Protein AF-A0AAD9QT04-F1 (afdb_monomer)

Sequence (96 aa):
MEPVYPGQRYEILKIWVPTHGTINVYRSPQGDYHVDNGFLLEEPKKQHGIEKIRILASHGSVIVITRDQRLPVIQNKYTSEPTMAIDASAVHVDNW

Mean predicted aligned error: 5.71 Å

Structure (mmCIF, N/CA/C/O backbone):
data_AF-A0AAD9QT04-F1
#
_entry.id   AF-A0AAD9QT04-F1
#
loop_
_atom_site.group_PDB
_atom_site.id
_atom_site.type_symbol
_atom_site.label_atom_id
_atom_site.label_a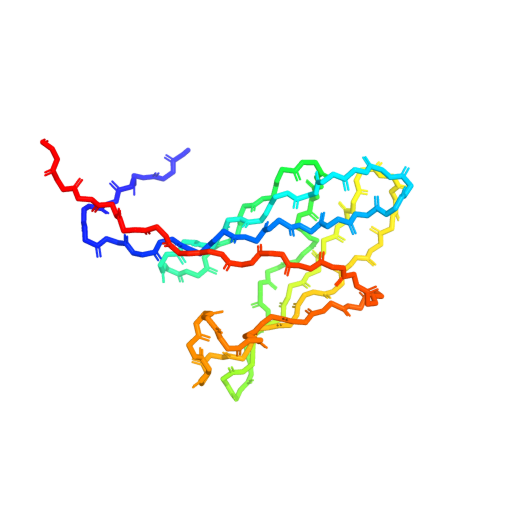lt_id
_atom_site.label_comp_id
_atom_site.label_asym_id
_atom_site.label_entity_id
_atom_site.label_seq_id
_atom_site.pdbx_PDB_ins_code
_atom_site.Cartn_x
_atom_site.Cartn_y
_atom_site.Cartn_z
_atom_site.occupancy
_atom_site.B_iso_or_equiv
_atom_site.auth_seq_id
_atom_site.auth_comp_id
_atom_site.auth_asym_id
_atom_site.auth_atom_id
_atom_site.pdbx_PDB_model_num
ATOM 1 N N . MET A 1 1 ? 8.299 16.432 9.829 1.00 43.81 1 MET A N 1
ATOM 2 C CA . MET A 1 1 ? 7.714 15.284 10.551 1.00 43.81 1 MET A CA 1
ATOM 3 C C . MET A 1 1 ? 6.552 15.823 11.352 1.00 43.81 1 MET A C 1
ATOM 5 O O . MET A 1 1 ? 6.776 16.709 12.167 1.00 43.81 1 MET A O 1
ATOM 9 N N . GLU A 1 2 ? 5.333 15.387 11.047 1.00 48.25 2 GLU A N 1
ATOM 10 C CA . GLU A 1 2 ? 4.162 15.748 11.851 1.00 48.25 2 GLU A CA 1
ATOM 11 C C . GLU A 1 2 ? 4.180 14.998 13.194 1.00 48.25 2 GLU A C 1
ATOM 13 O O . GLU A 1 2 ? 4.739 13.898 13.265 1.00 48.25 2 GLU A O 1
ATOM 18 N N . PRO A 1 3 ? 3.630 15.585 14.271 1.00 52.59 3 PRO A N 1
ATOM 19 C CA . PRO A 1 3 ? 3.605 14.953 15.584 1.00 52.59 3 PRO A CA 1
ATOM 20 C C . PRO A 1 3 ? 2.740 13.684 15.576 1.00 52.59 3 PRO A C 1
ATOM 22 O O . PRO A 1 3 ? 1.581 13.698 15.167 1.00 52.59 3 PRO A O 1
ATOM 25 N N . VAL A 1 4 ? 3.305 12.582 16.071 1.00 56.69 4 VAL A N 1
ATOM 26 C CA . VAL A 1 4 ? 2.576 11.337 16.339 1.00 56.69 4 VAL A CA 1
ATOM 27 C C . VAL A 1 4 ? 1.756 11.543 17.610 1.00 56.69 4 VAL A C 1
ATOM 29 O O . VAL A 1 4 ? 2.335 11.815 18.662 1.00 56.69 4 VAL A O 1
ATOM 32 N N . TYR A 1 5 ? 0.426 11.426 17.534 1.00 55.78 5 TYR A N 1
ATOM 33 C CA . TYR A 1 5 ? -0.416 11.565 18.724 1.00 55.78 5 TYR A CA 1
ATOM 34 C C . TYR A 1 5 ? -0.734 10.201 19.355 1.00 55.78 5 TYR A C 1
ATOM 36 O O . TYR A 1 5 ? -0.932 9.223 18.635 1.00 55.78 5 TYR A O 1
ATOM 44 N N . PRO A 1 6 ? -0.848 10.124 20.685 1.00 57.41 6 PRO A N 1
ATOM 45 C CA . PRO A 1 6 ? -1.230 8.901 21.390 1.00 57.41 6 PRO A CA 1
ATOM 46 C C . PRO A 1 6 ? -2.665 8.478 21.048 1.00 57.41 6 PRO A C 1
ATOM 48 O O . PRO A 1 6 ? -3.519 9.321 20.768 1.00 57.41 6 PRO A O 1
ATOM 51 N N . GLY A 1 7 ? -2.948 7.174 21.062 1.00 60.22 7 GLY A N 1
ATOM 52 C CA . GLY A 1 7 ? -4.254 6.608 20.702 1.00 60.22 7 GLY A CA 1
ATOM 53 C C . GLY A 1 7 ? -4.484 6.468 19.190 1.00 60.22 7 GLY A C 1
ATOM 54 O O . GLY A 1 7 ? -5.555 6.044 18.747 1.00 60.22 7 GLY A O 1
ATOM 55 N N . GLN A 1 8 ? -3.485 6.812 18.377 1.00 67.69 8 GLN A N 1
ATOM 56 C CA . GLN A 1 8 ? -3.552 6.754 16.924 1.00 67.69 8 GLN A CA 1
ATOM 57 C C . GLN A 1 8 ? -3.211 5.364 16.382 1.00 67.69 8 GLN A C 1
ATOM 59 O O . GLN A 1 8 ? -2.284 4.700 16.845 1.00 67.69 8 GLN A O 1
ATOM 64 N N . ARG A 1 9 ? -3.965 4.928 15.364 1.00 78.88 9 ARG A N 1
ATOM 65 C CA . ARG A 1 9 ? -3.722 3.676 14.640 1.00 78.88 9 ARG A CA 1
ATOM 66 C C . ARG A 1 9 ? -3.097 3.974 13.283 1.00 78.88 9 ARG A C 1
ATOM 68 O O . ARG A 1 9 ? -3.783 4.453 12.382 1.00 78.88 9 ARG A O 1
ATOM 75 N N . TYR A 1 10 ? -1.816 3.661 13.150 1.00 87.25 10 TYR A N 1
ATOM 76 C CA . TYR A 1 10 ? -1.112 3.698 11.873 1.00 87.25 10 TYR A CA 1
ATOM 77 C C . TYR A 1 10 ? -1.318 2.368 11.157 1.00 87.25 10 TYR A C 1
ATOM 79 O O . TYR A 1 10 ? -1.314 1.312 11.791 1.00 87.25 10 TYR A O 1
ATOM 87 N N . GLU A 1 11 ? -1.511 2.409 9.844 1.00 91.06 11 GLU A N 1
ATOM 88 C CA . GLU A 1 11 ? -1.510 1.205 9.012 1.00 91.06 11 GLU A CA 1
ATOM 89 C C . GLU A 1 11 ? -0.175 1.148 8.262 1.00 91.06 11 GLU A C 1
ATOM 91 O O . GLU A 1 11 ? 0.264 2.151 7.700 1.00 91.06 11 GLU A O 1
ATOM 96 N N . ILE A 1 12 ? 0.484 -0.008 8.285 1.00 92.06 12 ILE A N 1
ATOM 97 C CA . ILE A 1 12 ? 1.777 -0.233 7.637 1.00 92.06 12 ILE A CA 1
ATOM 98 C C . ILE A 1 12 ? 1.587 -1.333 6.605 1.00 92.06 12 ILE A C 1
ATOM 100 O O . ILE A 1 12 ? 1.152 -2.432 6.951 1.00 92.06 12 ILE A O 1
ATOM 104 N N . LEU A 1 13 ? 1.926 -1.044 5.355 1.00 93.25 13 LEU A N 1
ATOM 105 C CA . LEU A 1 13 ? 1.937 -2.010 4.270 1.00 93.25 13 LEU A CA 1
ATOM 106 C C . LEU A 1 13 ? 3.383 -2.281 3.874 1.00 93.25 13 LEU A C 1
ATOM 108 O O . LEU A 1 13 ? 4.121 -1.352 3.547 1.00 93.25 13 LEU A O 1
ATOM 112 N N . LYS A 1 14 ? 3.767 -3.553 3.842 1.00 93.75 14 LYS A N 1
ATOM 113 C CA . LYS A 1 14 ? 5.013 -4.015 3.235 1.00 93.75 14 LYS A CA 1
ATOM 114 C C . LYS A 1 14 ? 4.681 -4.660 1.904 1.00 93.75 14 LYS A C 1
ATOM 116 O O . LYS A 1 14 ? 4.007 -5.685 1.865 1.00 93.75 14 LYS A O 1
ATOM 121 N N . ILE A 1 15 ? 5.129 -4.042 0.820 1.00 93.31 15 ILE A N 1
ATOM 122 C CA . ILE A 1 15 ? 4.866 -4.500 -0.543 1.00 93.31 15 ILE A CA 1
ATOM 123 C C . ILE A 1 15 ? 6.144 -5.137 -1.073 1.00 93.31 15 ILE A C 1
ATOM 125 O O . ILE A 1 15 ? 7.174 -4.466 -1.173 1.00 93.31 15 ILE A O 1
ATOM 129 N N . TRP A 1 16 ? 6.086 -6.420 -1.426 1.00 93.06 16 TRP A N 1
ATOM 130 C CA . TRP A 1 16 ? 7.212 -7.106 -2.054 1.00 93.06 16 TRP A CA 1
ATOM 131 C C . TRP A 1 16 ? 7.180 -6.945 -3.564 1.00 93.06 16 TRP A C 1
ATOM 133 O O . TRP A 1 16 ? 6.256 -7.402 -4.236 1.00 93.06 16 TRP A O 1
ATOM 143 N N . VAL A 1 17 ? 8.238 -6.338 -4.092 1.00 89.12 17 VAL A N 1
ATOM 144 C CA . VAL A 1 17 ? 8.469 -6.185 -5.521 1.00 89.12 17 VAL A CA 1
ATOM 145 C C . VAL A 1 17 ? 9.598 -7.130 -5.944 1.00 89.12 17 VAL A C 1
ATOM 147 O O . VAL A 1 17 ? 10.743 -6.923 -5.526 1.00 89.12 17 VAL A O 1
ATOM 150 N N . PRO A 1 18 ? 9.322 -8.156 -6.778 1.00 83.44 18 PRO A N 1
ATOM 151 C CA . PRO A 1 18 ? 10.270 -9.238 -7.067 1.00 83.44 18 PRO A CA 1
ATOM 152 C C . PRO A 1 18 ? 11.662 -8.793 -7.536 1.00 83.44 18 PRO A C 1
ATOM 154 O O . PRO A 1 18 ? 12.653 -9.449 -7.237 1.00 83.44 18 PRO A O 1
ATOM 157 N N . THR A 1 19 ? 11.754 -7.674 -8.253 1.00 81.69 19 THR A N 1
ATOM 158 C CA . THR A 1 19 ? 13.005 -7.176 -8.847 1.00 81.69 19 THR A CA 1
ATOM 1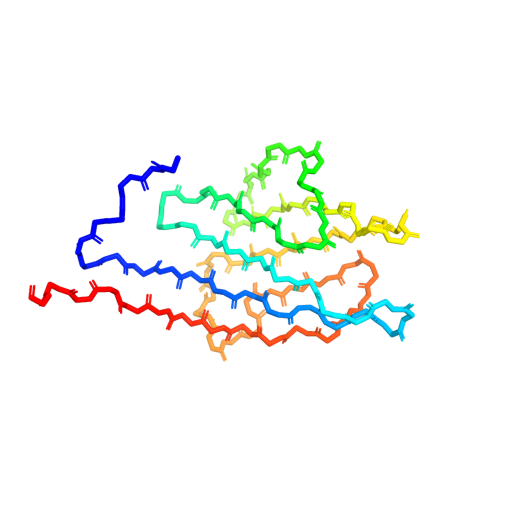59 C C . THR A 1 19 ? 13.707 -6.105 -8.016 1.00 81.69 19 THR A C 1
ATOM 161 O O . THR A 1 19 ? 14.710 -5.556 -8.463 1.00 81.69 19 THR A O 1
ATOM 164 N N . HIS A 1 20 ? 13.171 -5.744 -6.847 1.00 80.19 20 HIS A N 1
ATOM 165 C CA . HIS A 1 20 ? 13.632 -4.555 -6.128 1.00 80.19 20 HIS A CA 1
ATOM 166 C C . HIS A 1 20 ? 13.636 -4.667 -4.602 1.00 80.19 20 HIS A C 1
ATOM 168 O O . HIS A 1 20 ? 14.347 -3.918 -3.939 1.00 80.19 20 HIS A O 1
ATOM 174 N N . GLY A 1 21 ? 12.883 -5.606 -4.034 1.00 88.88 21 GLY A N 1
ATOM 175 C CA . GLY A 1 21 ? 12.774 -5.775 -2.590 1.00 88.88 21 GLY A CA 1
ATOM 176 C C . GLY A 1 21 ? 11.488 -5.171 -2.040 1.00 88.88 21 GLY A C 1
ATOM 177 O O . GLY A 1 21 ? 10.426 -5.324 -2.637 1.00 88.88 21 GLY A O 1
ATOM 178 N N . THR A 1 22 ? 11.563 -4.544 -0.866 1.00 92.25 22 THR A N 1
ATOM 179 C CA . THR A 1 22 ? 10.368 -4.111 -0.123 1.00 92.25 22 THR A CA 1
ATOM 180 C C . THR A 1 22 ? 10.162 -2.604 -0.208 1.00 92.25 22 THR A C 1
ATOM 182 O O . THR A 1 22 ? 11.082 -1.827 0.057 1.00 92.25 22 THR A O 1
ATOM 185 N N . ILE A 1 23 ? 8.927 -2.208 -0.506 1.00 93.19 23 ILE A N 1
ATOM 186 C CA . ILE A 1 23 ? 8.427 -0.840 -0.356 1.00 93.19 23 ILE A CA 1
ATOM 187 C C . ILE A 1 23 ? 7.569 -0.814 0.904 1.00 93.19 23 ILE A C 1
ATOM 189 O O . ILE A 1 23 ? 6.657 -1.634 1.041 1.00 93.19 23 ILE A O 1
ATOM 193 N N . ASN A 1 24 ? 7.855 0.113 1.818 1.00 93.62 24 ASN A N 1
ATOM 194 C CA . ASN A 1 24 ? 7.029 0.314 3.005 1.00 93.62 24 ASN A CA 1
ATOM 195 C C . ASN A 1 24 ? 6.131 1.522 2.781 1.00 93.62 24 ASN A C 1
ATOM 197 O O . ASN A 1 24 ? 6.598 2.585 2.376 1.00 93.62 24 ASN A O 1
ATOM 201 N N . VAL A 1 25 ? 4.846 1.355 3.059 1.00 94.38 25 VAL A N 1
ATOM 202 C CA . VAL A 1 25 ? 3.857 2.425 2.991 1.00 94.38 25 VAL A CA 1
ATOM 203 C C . VAL A 1 25 ? 3.248 2.588 4.367 1.00 94.38 25 VAL A C 1
ATOM 205 O O . VAL A 1 25 ? 2.733 1.629 4.940 1.00 94.38 25 VAL A O 1
ATOM 208 N N . TYR A 1 26 ? 3.277 3.807 4.880 1.00 93.06 26 TYR A N 1
ATOM 209 C CA . TYR A 1 26 ? 2.701 4.160 6.168 1.00 93.06 26 TYR A CA 1
ATOM 210 C C . TYR A 1 26 ? 1.511 5.062 5.925 1.00 93.06 26 TYR A C 1
ATOM 212 O O . TYR A 1 26 ? 1.632 6.081 5.247 1.00 93.06 26 TYR A O 1
ATOM 220 N N . ARG A 1 27 ? 0.368 4.696 6.493 1.00 92.50 27 ARG A N 1
ATOM 221 C CA . ARG A 1 27 ? -0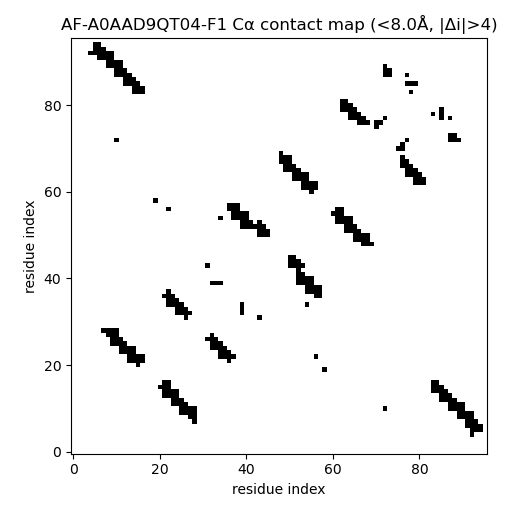.840 5.508 6.470 1.00 92.50 27 ARG A CA 1
ATOM 222 C C . ARG A 1 27 ? -1.099 6.059 7.864 1.00 92.50 27 ARG A C 1
ATOM 224 O O . ARG A 1 27 ? -1.298 5.284 8.805 1.00 92.50 27 ARG A O 1
ATOM 231 N N . SER A 1 28 ? -1.140 7.383 7.981 1.00 89.94 28 SER A N 1
ATOM 232 C CA . SER A 1 28 ? -1.537 8.057 9.214 1.00 89.94 28 SER A CA 1
ATOM 233 C C . SER A 1 28 ? -3.032 7.829 9.501 1.00 89.94 28 SER A C 1
ATOM 235 O O . SER A 1 28 ? -3.818 7.511 8.593 1.00 89.94 28 SER A O 1
ATOM 237 N N . PRO A 1 29 ? -3.480 8.010 10.752 1.00 84.56 29 PRO A N 1
ATOM 238 C CA . PRO A 1 29 ? -4.907 8.041 11.073 1.00 84.56 29 PRO A CA 1
ATOM 239 C C . PRO A 1 29 ? -5.676 9.095 10.266 1.00 84.56 29 PRO A C 1
ATOM 241 O O . PRO A 1 29 ? -6.806 8.837 9.850 1.00 84.56 29 PRO A O 1
ATOM 244 N N . GLN A 1 30 ? -5.047 10.243 9.994 1.00 85.62 30 GLN A N 1
ATOM 245 C CA . GLN A 1 30 ? -5.580 11.354 9.195 1.00 85.62 30 GLN A CA 1
ATOM 246 C C . GLN A 1 30 ? -5.741 10.971 7.713 1.00 85.62 30 GLN A C 1
ATOM 248 O O . GLN A 1 30 ? -6.584 11.522 7.003 1.00 85.62 30 GLN A O 1
ATOM 253 N N . GLY A 1 31 ? -5.031 9.932 7.269 1.00 86.75 31 GLY A N 1
ATOM 254 C CA . GLY A 1 31 ? -5.096 9.402 5.912 1.00 86.75 31 GLY A CA 1
ATOM 255 C C . GLY A 1 31 ? -4.011 9.918 4.984 1.00 86.75 31 GLY A C 1
ATOM 256 O O . GLY A 1 31 ? -4.150 9.757 3.774 1.00 86.75 31 GLY A O 1
ATOM 257 N N . ASP A 1 32 ? -2.950 10.483 5.547 1.00 89.94 32 ASP A N 1
ATOM 258 C CA . ASP A 1 32 ? -1.735 10.835 4.826 1.00 89.94 32 ASP A CA 1
ATOM 259 C C . ASP A 1 32 ? -0.881 9.595 4.620 1.00 89.94 32 ASP A C 1
ATOM 261 O O . ASP A 1 32 ? -0.875 8.676 5.446 1.00 89.94 32 ASP A O 1
ATOM 265 N N . TYR A 1 33 ? -0.152 9.579 3.511 1.00 93.38 33 TYR A N 1
ATOM 266 C CA . TYR A 1 33 ? 0.701 8.464 3.141 1.00 93.38 33 TYR A CA 1
ATOM 267 C C . TYR A 1 33 ? 2.159 8.893 3.095 1.00 93.38 33 TYR A C 1
ATOM 269 O O . TYR A 1 33 ? 2.513 9.896 2.477 1.00 93.38 33 TYR A O 1
ATOM 277 N N . HIS A 1 34 ? 3.006 8.077 3.707 1.00 93.56 34 HIS A N 1
ATOM 278 C CA . HIS A 1 34 ? 4.451 8.136 3.570 1.00 93.56 34 HIS A CA 1
ATOM 279 C C . HIS A 1 34 ? 4.951 6.848 2.920 1.00 93.56 34 HIS A C 1
ATOM 281 O O . HIS A 1 34 ? 4.396 5.776 3.167 1.00 93.56 34 HIS A O 1
ATOM 287 N N . VAL A 1 35 ? 5.979 6.948 2.080 1.00 94.25 35 VAL A N 1
ATOM 288 C CA . VAL A 1 35 ? 6.513 5.816 1.319 1.00 94.25 35 VAL A CA 1
ATOM 289 C C . VAL A 1 35 ? 8.031 5.791 1.444 1.00 94.25 35 VAL A C 1
ATOM 291 O O . VAL A 1 35 ? 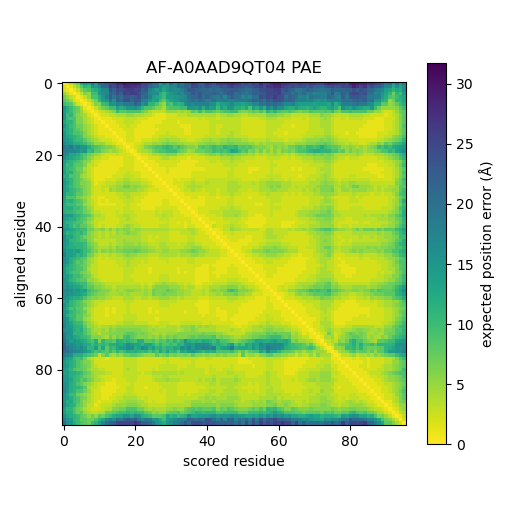8.687 6.757 1.060 1.00 94.25 35 VAL A O 1
ATOM 294 N N . ASP A 1 36 ? 8.573 4.666 1.907 1.00 93.44 36 ASP A N 1
ATOM 295 C CA . ASP A 1 36 ? 10.006 4.366 1.838 1.00 93.44 36 ASP A CA 1
ATOM 296 C C . ASP A 1 36 ? 10.311 3.582 0.556 1.00 93.44 36 ASP A C 1
ATOM 298 O O . ASP A 1 36 ? 9.511 2.743 0.134 1.00 93.44 36 ASP A O 1
ATOM 302 N N . ASN A 1 37 ? 11.498 3.780 -0.029 1.00 89.88 37 ASN A N 1
ATOM 303 C CA . ASN A 1 37 ? 11.940 3.103 -1.265 1.00 89.88 37 ASN A CA 1
ATOM 304 C C . ASN A 1 37 ? 10.977 3.307 -2.452 1.00 89.88 37 ASN A C 1
ATOM 306 O O . ASN A 1 37 ? 10.793 2.447 -3.318 1.00 89.88 37 ASN A O 1
ATOM 310 N N . GLY A 1 38 ? 10.337 4.472 -2.480 1.00 90.75 38 GLY A N 1
ATOM 311 C CA . GLY A 1 38 ? 9.421 4.883 -3.525 1.00 90.75 38 GLY A CA 1
ATOM 312 C C . GLY A 1 38 ? 8.960 6.319 -3.319 1.00 90.75 38 GLY A C 1
ATOM 313 O O . GLY A 1 38 ? 9.437 7.023 -2.432 1.00 90.75 38 GLY A O 1
ATOM 314 N N . PHE A 1 39 ? 8.029 6.755 -4.157 1.00 93.62 39 PHE A N 1
ATOM 315 C CA . PHE A 1 39 ? 7.479 8.102 -4.116 1.00 93.62 39 PHE A CA 1
ATOM 316 C C . PHE A 1 39 ? 5.970 8.080 -4.358 1.00 93.62 39 PHE A C 1
ATOM 318 O O . PHE A 1 39 ? 5.498 7.419 -5.284 1.00 93.62 39 PHE A O 1
ATOM 325 N N . LEU A 1 40 ? 5.208 8.812 -3.543 1.00 95.81 40 LEU A N 1
ATOM 326 C CA . LEU A 1 40 ? 3.774 9.003 -3.750 1.00 95.81 40 LEU A CA 1
ATOM 327 C C . LEU A 1 40 ? 3.556 9.991 -4.905 1.00 95.81 40 LEU A C 1
ATOM 329 O O . LEU A 1 40 ? 3.935 11.151 -4.812 1.00 95.81 40 LEU A O 1
ATOM 333 N N . LEU A 1 41 ? 2.950 9.531 -5.999 1.00 95.69 41 LEU A N 1
ATOM 334 C CA . LEU A 1 41 ? 2.825 10.315 -7.233 1.00 95.69 41 LEU A CA 1
ATOM 335 C C . LEU A 1 41 ? 1.713 11.369 -7.199 1.00 95.69 41 LEU A C 1
ATOM 337 O O . LEU A 1 41 ? 1.773 12.336 -7.953 1.00 95.69 41 LEU A O 1
ATOM 341 N N . GLU A 1 42 ? 0.675 11.154 -6.396 1.00 91.50 42 GLU A N 1
ATOM 342 C CA . GLU A 1 42 ? -0.484 12.041 -6.300 1.00 91.50 42 GLU A CA 1
ATOM 343 C C . GLU A 1 42 ? -1.160 11.912 -4.933 1.00 91.50 42 GLU A C 1
ATOM 345 O O . GLU A 1 42 ? -0.977 10.915 -4.229 1.00 91.50 42 GLU A O 1
ATOM 350 N N . GLU A 1 43 ? -1.969 12.910 -4.579 1.00 91.56 43 GLU A N 1
ATOM 351 C CA . GLU A 1 43 ? -2.811 12.841 -3.387 1.00 91.56 43 GLU A CA 1
ATOM 352 C C . GLU A 1 43 ? -3.784 11.645 -3.455 1.00 91.56 43 GLU A C 1
ATOM 354 O O . GLU A 1 43 ? -4.279 11.304 -4.539 1.00 91.56 43 GLU A O 1
ATOM 359 N N . PRO A 1 44 ? -4.098 11.006 -2.311 1.00 93.38 44 PRO A N 1
ATOM 360 C CA . PRO A 1 44 ? -5.019 9.878 -2.273 1.00 93.38 44 PRO A CA 1
ATOM 361 C C . PRO A 1 44 ? -6.404 10.236 -2.819 1.00 93.38 44 PRO A C 1
ATOM 363 O O . PRO A 1 44 ? -7.086 11.129 -2.314 1.00 93.38 44 PRO A O 1
ATOM 366 N N . LYS A 1 45 ? -6.876 9.476 -3.809 1.00 94.31 45 LYS A N 1
ATOM 367 C CA . LYS A 1 45 ? -8.226 9.636 -4.364 1.00 94.31 45 LYS A CA 1
ATOM 368 C C . LYS A 1 45 ? -9.213 8.820 -3.548 1.00 94.31 45 LYS A C 1
ATOM 370 O O . LYS A 1 45 ? -9.061 7.606 -3.436 1.00 94.31 45 LYS A O 1
ATOM 375 N N . L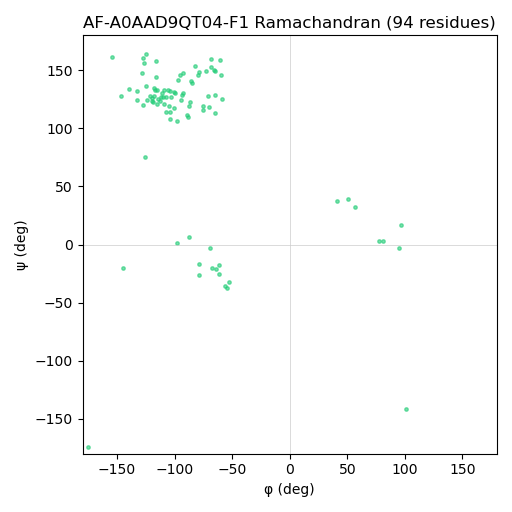YS A 1 46 ? -10.241 9.473 -3.006 1.00 93.75 46 LYS A N 1
ATOM 376 C CA . LYS A 1 46 ? -11.271 8.850 -2.162 1.00 93.75 46 LYS A CA 1
ATOM 377 C C . LYS A 1 46 ? -12.626 8.923 -2.857 1.00 93.75 46 LYS A C 1
ATOM 379 O O . LYS A 1 46 ? -13.114 10.013 -3.137 1.00 93.75 46 LYS A O 1
ATOM 384 N N . GLN A 1 47 ? -13.252 7.777 -3.104 1.00 93.25 47 GLN A N 1
ATOM 385 C CA . GLN A 1 47 ? -14.592 7.718 -3.681 1.00 93.25 47 GLN A CA 1
ATOM 386 C C . GLN A 1 47 ? -15.365 6.513 -3.141 1.00 93.25 47 GLN A C 1
ATOM 388 O O . GLN A 1 47 ? -14.890 5.384 -3.190 1.00 93.25 47 GLN A O 1
ATOM 393 N N . HIS A 1 48 ? -16.572 6.751 -2.621 1.00 92.62 48 HIS A N 1
ATOM 394 C CA . HIS A 1 48 ? -17.474 5.705 -2.119 1.00 92.62 48 HIS A CA 1
ATOM 395 C C . HIS A 1 48 ? -16.815 4.714 -1.134 1.00 92.62 48 HIS A C 1
ATOM 397 O O . HIS A 1 48 ? -17.093 3.522 -1.181 1.00 92.62 48 HIS A O 1
ATOM 403 N N . GLY A 1 49 ? -15.946 5.173 -0.228 1.00 89.88 49 GLY A N 1
ATOM 404 C CA . GLY A 1 49 ? -15.252 4.298 0.733 1.00 89.88 49 GLY A CA 1
ATOM 405 C C . GLY A 1 49 ? -14.073 3.511 0.148 1.00 89.88 49 GLY A C 1
ATOM 406 O O . GLY A 1 49 ? -13.444 2.740 0.863 1.00 89.88 49 GLY A O 1
ATOM 407 N N . ILE A 1 50 ? -13.740 3.730 -1.122 1.00 93.69 50 ILE A N 1
ATOM 408 C CA . ILE A 1 50 ? -12.519 3.236 -1.748 1.00 93.69 50 ILE A CA 1
ATOM 409 C C . ILE A 1 50 ? -11.503 4.374 -1.791 1.00 93.69 50 ILE A C 1
ATOM 411 O O . ILE A 1 50 ? -11.814 5.487 -2.216 1.00 93.69 50 ILE A O 1
ATOM 415 N N . GLU A 1 51 ? -10.286 4.097 -1.345 1.00 95.00 51 GLU A N 1
ATOM 416 C CA . GLU A 1 51 ? -9.151 5.013 -1.400 1.00 95.00 51 GLU A CA 1
ATOM 417 C C . GLU A 1 51 ? -8.081 4.428 -2.328 1.00 95.00 51 GLU A C 1
ATOM 419 O O . GLU A 1 51 ? -7.772 3.242 -2.238 1.00 95.00 51 GLU A O 1
ATOM 424 N N . LYS A 1 52 ? -7.536 5.233 -3.242 1.00 96.19 52 LYS A N 1
ATOM 425 C CA . LYS A 1 52 ? -6.483 4.820 -4.177 1.00 96.19 52 LYS A CA 1
ATOM 426 C C . LYS A 1 52 ? -5.278 5.740 -4.079 1.00 96.19 52 LYS A C 1
ATOM 428 O O . LYS A 1 52 ? -5.436 6.960 -4.076 1.00 96.19 52 LYS A O 1
ATOM 433 N N . ILE A 1 53 ? -4.090 5.147 -4.070 1.00 96.69 53 ILE A N 1
ATOM 434 C CA . ILE A 1 53 ? -2.809 5.854 -4.164 1.00 96.69 53 ILE A CA 1
ATOM 435 C C . ILE A 1 53 ? -1.967 5.267 -5.295 1.00 96.69 53 ILE A C 1
ATOM 437 O O . ILE A 1 53 ? -2.129 4.102 -5.666 1.00 96.69 53 ILE A O 1
ATOM 441 N N . ARG A 1 54 ? -1.044 6.069 -5.829 1.00 97.38 54 ARG A N 1
ATOM 442 C CA . ARG A 1 54 ? -0.076 5.641 -6.844 1.00 97.38 54 ARG A CA 1
ATOM 443 C C . ARG A 1 54 ? 1.333 5.861 -6.330 1.00 97.38 54 ARG A C 1
ATOM 445 O O . ARG A 1 54 ? 1.673 6.965 -5.915 1.00 97.38 54 ARG A O 1
ATOM 452 N N . ILE A 1 55 ? 2.145 4.818 -6.395 1.00 95.25 55 ILE A N 1
ATOM 453 C CA . ILE A 1 55 ? 3.516 4.808 -5.901 1.00 95.25 55 ILE A CA 1
ATOM 454 C C . ILE A 1 55 ? 4.450 4.562 -7.079 1.00 95.25 55 ILE A C 1
ATOM 456 O O . ILE A 1 55 ? 4.270 3.593 -7.812 1.00 95.25 55 ILE A O 1
ATOM 460 N N . LEU A 1 56 ? 5.455 5.413 -7.254 1.00 94.00 56 LEU A N 1
ATOM 461 C CA . LEU A 1 56 ? 6.603 5.133 -8.106 1.00 94.00 56 LEU A CA 1
ATOM 462 C C . LEU A 1 56 ? 7.658 4.411 -7.271 1.00 94.00 56 LEU A C 1
ATOM 464 O O . LEU A 1 56 ? 8.254 5.009 -6.380 1.00 94.00 56 LEU A O 1
ATOM 468 N N . ALA A 1 57 ? 7.873 3.129 -7.540 1.00 89.75 57 ALA A N 1
ATOM 469 C CA . ALA A 1 57 ? 8.961 2.369 -6.935 1.00 89.75 57 ALA A CA 1
ATOM 470 C C . ALA A 1 57 ? 10.316 2.909 -7.419 1.00 89.75 57 ALA A C 1
ATOM 472 O O . ALA A 1 57 ? 10.420 3.346 -8.567 1.00 89.75 57 ALA A O 1
ATOM 473 N N . SER A 1 58 ? 11.383 2.822 -6.615 1.00 83.12 58 SER A N 1
ATOM 474 C CA . SER A 1 58 ? 12.705 3.342 -7.022 1.00 83.12 58 SER A CA 1
ATOM 475 C C . SER A 1 58 ? 13.303 2.675 -8.269 1.00 83.12 58 SER A C 1
ATOM 477 O O . SER A 1 58 ? 14.181 3.253 -8.900 1.00 83.12 58 SER A O 1
ATOM 479 N N . HIS A 1 59 ? 12.814 1.501 -8.678 1.00 81.00 59 HIS A N 1
ATOM 480 C CA . HIS A 1 59 ? 13.183 0.872 -9.956 1.00 81.00 59 HIS A CA 1
ATOM 481 C C . HIS A 1 59 ? 12.321 1.304 -11.158 1.00 81.00 59 HIS A C 1
ATOM 483 O O . HIS A 1 59 ? 12.426 0.716 -12.234 1.00 81.00 59 HIS A O 1
ATOM 489 N N . GLY A 1 60 ? 11.433 2.284 -10.985 1.00 86.00 60 GLY A N 1
ATOM 490 C CA . GLY A 1 60 ? 10.687 2.923 -12.068 1.00 86.00 60 GLY A CA 1
ATOM 491 C C . GLY A 1 60 ? 9.294 2.360 -12.365 1.00 86.00 60 GLY A C 1
ATOM 492 O O . GLY A 1 60 ? 8.606 2.918 -13.216 1.00 86.00 60 GLY A O 1
ATOM 493 N N . SER A 1 61 ? 8.826 1.301 -11.690 1.00 89.12 61 SER A N 1
ATOM 494 C CA . SER A 1 61 ? 7.438 0.848 -11.882 1.00 89.12 61 SER A CA 1
ATOM 495 C C . SER A 1 61 ? 6.445 1.692 -11.095 1.00 89.12 61 SER A C 1
ATOM 497 O O . SER A 1 61 ? 6.714 2.064 -9.951 1.00 89.12 61 SER A O 1
ATOM 499 N N . VAL A 1 62 ? 5.253 1.879 -11.655 1.00 94.50 62 VAL A N 1
ATOM 500 C CA . VAL A 1 62 ? 4.114 2.443 -10.929 1.00 94.50 62 VAL A CA 1
ATOM 501 C C . VAL A 1 62 ? 3.273 1.316 -10.339 1.00 94.50 62 VAL A C 1
ATOM 503 O O . VAL A 1 62 ? 2.870 0.405 -11.058 1.00 94.50 62 VAL A O 1
ATOM 506 N N . ILE A 1 63 ? 2.992 1.409 -9.042 1.00 94.19 63 ILE A N 1
ATOM 507 C CA . ILE A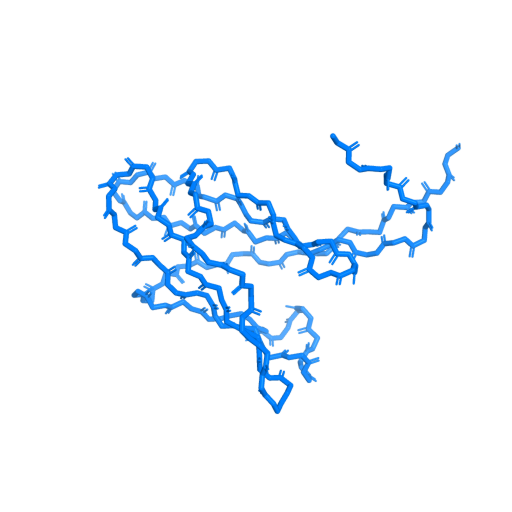 1 63 ? 2.119 0.501 -8.300 1.00 94.19 63 ILE A CA 1
ATOM 508 C C . ILE A 1 63 ? 0.903 1.301 -7.840 1.00 94.19 63 ILE A C 1
ATOM 510 O O . ILE A 1 63 ? 1.039 2.339 -7.189 1.00 94.19 63 ILE A O 1
ATOM 514 N N . VAL A 1 64 ? -0.292 0.832 -8.177 1.00 96.31 64 VAL A N 1
ATOM 515 C CA . VAL A 1 64 ? -1.551 1.382 -7.671 1.00 96.31 64 VAL A CA 1
ATOM 516 C C . VAL A 1 64 ? -1.966 0.560 -6.465 1.00 96.31 64 VAL A C 1
ATOM 518 O O . VAL A 1 64 ? -2.107 -0.652 -6.583 1.00 96.31 64 VAL A O 1
ATOM 521 N N . ILE A 1 65 ? -2.181 1.204 -5.321 1.00 95.56 65 ILE A N 1
ATOM 522 C CA . ILE A 1 65 ? -2.723 0.549 -4.127 1.00 95.56 65 ILE A CA 1
ATOM 523 C C . ILE A 1 65 ? -4.158 1.011 -3.936 1.00 95.56 65 ILE A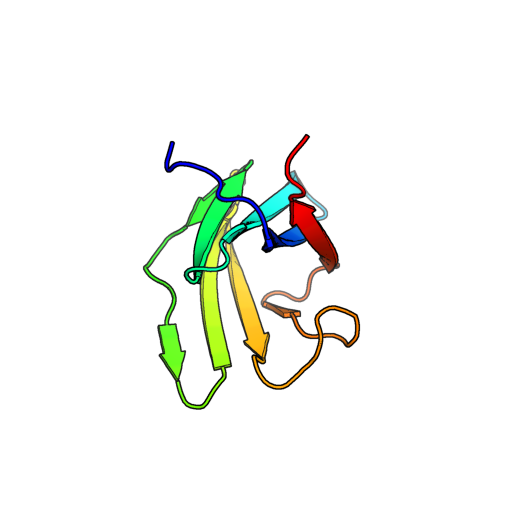 C 1
ATOM 525 O O . ILE A 1 65 ? -4.429 2.212 -3.901 1.00 95.56 65 ILE A O 1
ATOM 529 N N . THR A 1 66 ? -5.070 0.051 -3.807 1.00 95.69 66 THR A N 1
ATOM 530 C CA . THR A 1 66 ? -6.478 0.299 -3.494 1.00 95.69 66 THR A CA 1
ATOM 531 C C . THR A 1 66 ? -6.763 -0.172 -2.076 1.00 95.69 66 THR A C 1
ATOM 533 O O . THR A 1 66 ? -6.386 -1.279 -1.708 1.00 95.69 66 THR A O 1
ATOM 536 N N . ARG A 1 67 ? -7.436 0.666 -1.290 1.00 94.25 67 ARG A N 1
ATOM 537 C CA . ARG A 1 67 ? -7.867 0.403 0.082 1.00 94.25 67 ARG A CA 1
ATOM 538 C C . ARG A 1 67 ? -9.385 0.468 0.167 1.00 94.25 67 ARG A C 1
ATOM 540 O O . ARG A 1 67 ? -9.964 1.519 -0.108 1.00 94.25 67 ARG A O 1
ATOM 547 N N . ASP A 1 68 ? -10.020 -0.607 0.617 1.00 92.88 68 ASP A N 1
ATOM 548 C CA . ASP A 1 68 ? -11.440 -0.589 0.972 1.00 92.88 68 ASP A CA 1
ATOM 549 C C . ASP A 1 68 ? -11.605 -0.208 2.451 1.00 92.88 68 ASP A C 1
ATOM 551 O O . ASP A 1 68 ? -11.238 -0.951 3.360 1.00 92.88 68 ASP A O 1
ATOM 555 N N . GLN A 1 69 ? -12.150 0.979 2.720 1.00 87.00 69 GLN A N 1
ATOM 556 C CA . GLN A 1 69 ? -12.369 1.476 4.083 1.00 87.00 69 GLN A CA 1
ATOM 557 C C . GLN A 1 69 ? -13.356 0.634 4.888 1.00 87.00 69 GLN A C 1
ATOM 559 O O . GLN A 1 69 ? -13.343 0.700 6.116 1.00 87.00 69 GLN A O 1
ATOM 564 N N . ARG A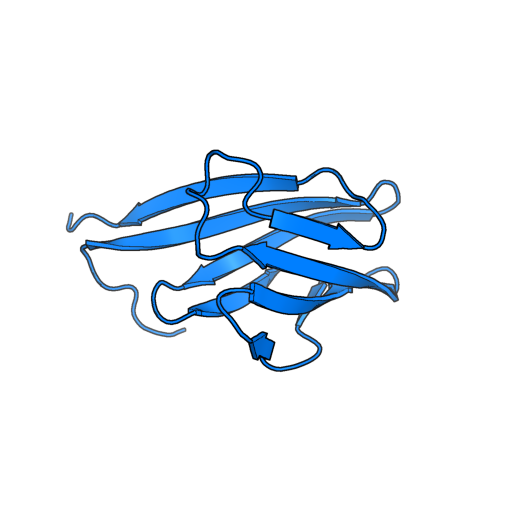 1 70 ? -14.207 -0.135 4.208 1.00 87.31 70 ARG A N 1
ATOM 565 C CA . ARG A 1 70 ? -15.273 -0.931 4.819 1.00 87.31 70 ARG A CA 1
ATOM 566 C C . ARG A 1 70 ? -14.740 -2.228 5.421 1.00 87.31 70 ARG A C 1
ATOM 568 O O . ARG A 1 70 ? -15.423 -2.836 6.239 1.00 87.31 70 ARG A O 1
ATOM 575 N N . LEU A 1 71 ? -13.532 -2.639 5.032 1.00 85.12 71 LEU A N 1
ATOM 576 C CA . LEU A 1 71 ? -12.893 -3.855 5.516 1.00 85.12 71 LEU A CA 1
ATOM 577 C C . LEU A 1 71 ? -11.916 -3.549 6.667 1.00 85.12 71 LEU A C 1
ATOM 579 O O . LEU A 1 71 ? -11.195 -2.539 6.645 1.00 85.12 71 LEU A O 1
ATOM 583 N N . PRO A 1 72 ? -11.843 -4.412 7.694 1.00 77.25 72 PRO A N 1
ATOM 584 C CA . PRO A 1 72 ? -10.790 -4.327 8.696 1.00 77.25 72 PRO A CA 1
ATOM 585 C C . PRO A 1 72 ? -9.432 -4.686 8.072 1.00 77.25 72 PRO A C 1
ATOM 587 O O . PRO A 1 72 ? -9.355 -5.454 7.120 1.00 77.25 72 PRO A O 1
ATOM 590 N N . VAL A 1 73 ? -8.335 -4.149 8.623 1.00 68.69 73 VAL A N 1
ATOM 591 C CA . VAL A 1 73 ? -6.966 -4.316 8.068 1.00 68.69 73 VAL A CA 1
ATOM 592 C C . VAL A 1 73 ? -6.583 -5.786 7.882 1.00 68.69 73 VAL A C 1
ATOM 594 O O . VAL A 1 73 ? -5.990 -6.145 6.874 1.00 68.69 73 VAL A O 1
ATOM 597 N N . ILE A 1 74 ? -7.004 -6.630 8.820 1.00 66.69 74 ILE A N 1
ATOM 598 C CA . ILE A 1 74 ? -6.791 -8.082 8.835 1.00 66.69 74 ILE A CA 1
ATOM 599 C C . ILE A 1 74 ? -7.571 -8.858 7.752 1.00 66.69 74 ILE A C 1
ATOM 601 O O . ILE A 1 74 ? -7.418 -10.070 7.663 1.00 66.69 74 ILE A O 1
ATOM 605 N N . GLN A 1 75 ? -8.406 -8.204 6.933 1.00 65.25 75 GLN A N 1
ATOM 606 C CA . GLN A 1 75 ? -9.230 -8.848 5.900 1.00 65.25 75 GLN A CA 1
ATOM 607 C C . GLN A 1 75 ? -9.003 -8.232 4.513 1.00 65.25 75 GLN A C 1
ATOM 609 O O . GLN A 1 75 ? -9.850 -7.480 4.040 1.00 65.25 75 GLN A O 1
ATOM 614 N N . ASN A 1 76 ? -7.874 -8.548 3.858 1.00 73.81 76 ASN A N 1
ATOM 615 C CA . ASN A 1 76 ? -7.568 -8.180 2.458 1.00 73.81 76 ASN A CA 1
ATOM 616 C C . ASN A 1 76 ? -7.981 -6.748 2.077 1.00 73.81 76 ASN A C 1
ATOM 618 O O . ASN A 1 76 ? -8.458 -6.478 0.978 1.00 73.81 76 ASN A O 1
ATOM 622 N N . LYS A 1 77 ? -7.805 -5.822 3.022 1.00 88.38 77 LYS A N 1
ATOM 623 C CA . LYS A 1 77 ? -8.240 -4.431 2.908 1.00 88.38 77 LYS A CA 1
ATOM 624 C C . LYS A 1 77 ? -7.564 -3.706 1.747 1.00 88.38 77 LYS A C 1
ATOM 626 O O . LYS A 1 77 ? -8.094 -2.721 1.237 1.00 88.38 77 LYS A O 1
ATOM 631 N N . TYR A 1 78 ? -6.381 -4.189 1.383 1.00 92.94 78 TYR A N 1
ATOM 632 C CA . TYR A 1 78 ? -5.486 -3.608 0.409 1.00 92.94 78 TYR A CA 1
ATOM 633 C C . TYR A 1 78 ? -5.260 -4.549 -0.766 1.00 92.94 78 TYR A C 1
ATOM 635 O O . TYR A 1 78 ? -4.965 -5.728 -0.577 1.00 92.94 78 TYR A O 1
ATOM 643 N N . THR A 1 79 ? -5.328 -4.000 -1.973 1.00 94.00 79 THR A N 1
ATOM 644 C CA . THR A 1 79 ? -4.934 -4.676 -3.212 1.00 94.00 79 THR A CA 1
ATOM 645 C C . THR A 1 79 ? -3.945 -3.818 -3.994 1.00 94.00 79 THR A C 1
ATOM 647 O O . THR A 1 79 ? -3.843 -2.609 -3.767 1.00 94.00 79 THR A O 1
ATOM 650 N N . SER A 1 80 ? -3.202 -4.447 -4.905 1.00 94.44 80 SER A N 1
ATOM 651 C CA . SER A 1 80 ? -2.218 -3.785 -5.764 1.00 94.44 80 SER A CA 1
ATOM 652 C C . SER A 1 80 ? -2.418 -4.105 -7.242 1.00 94.44 80 SER A C 1
ATOM 654 O O . SER A 1 80 ? -2.814 -5.215 -7.604 1.00 94.44 80 SER A O 1
ATOM 656 N N . GLU A 1 81 ? -2.089 -3.130 -8.087 1.00 94.56 81 GLU A N 1
ATOM 657 C CA . GLU A 1 81 ? -1.920 -3.289 -9.531 1.00 94.56 81 GLU A CA 1
ATOM 658 C C . GLU A 1 81 ? -0.548 -2.722 -9.952 1.00 94.56 81 GLU A C 1
ATOM 660 O O . GLU A 1 81 ? -0.295 -1.535 -9.722 1.00 94.56 81 GLU A O 1
ATOM 665 N N . PRO A 1 82 ? 0.352 -3.529 -10.550 1.00 92.25 82 PRO A N 1
ATOM 666 C CA . PRO A 1 82 ? 0.221 -4.977 -10.753 1.00 92.25 82 PRO A CA 1
ATOM 667 C C . PRO A 1 82 ? 0.086 -5.729 -9.419 1.00 92.25 82 PRO A C 1
ATOM 669 O O . PRO A 1 82 ? 0.447 -5.202 -8.369 1.00 92.25 82 PRO A O 1
ATOM 672 N N . THR A 1 83 ? -0.463 -6.945 -9.457 1.00 92.62 83 THR A N 1
ATOM 673 C CA . THR A 1 83 ? -0.691 -7.738 -8.243 1.00 92.62 83 THR A CA 1
ATOM 674 C C . THR A 1 83 ? 0.632 -8.120 -7.590 1.00 92.62 83 THR A C 1
ATOM 676 O O . THR A 1 83 ? 1.404 -8.908 -8.133 1.00 92.62 83 THR A O 1
ATOM 679 N N . MET A 1 84 ? 0.862 -7.567 -6.405 1.00 90.62 84 MET A N 1
ATOM 680 C CA . MET A 1 84 ? 2.010 -7.815 -5.541 1.00 90.62 84 MET A CA 1
ATOM 681 C C . MET A 1 84 ? 1.565 -8.458 -4.227 1.00 90.62 84 MET A C 1
ATOM 683 O O . MET A 1 84 ? 0.426 -8.289 -3.783 1.00 90.62 84 MET A O 1
ATOM 687 N N . ALA A 1 85 ? 2.496 -9.146 -3.567 1.00 91.81 85 ALA A N 1
ATOM 688 C CA . ALA A 1 85 ? 2.300 -9.571 -2.188 1.00 91.81 85 ALA A CA 1
ATOM 689 C C . ALA A 1 85 ? 2.355 -8.347 -1.258 1.00 91.81 85 ALA A C 1
ATOM 691 O O . ALA A 1 85 ? 3.304 -7.560 -1.315 1.00 91.81 85 ALA A O 1
ATOM 692 N N . ILE A 1 86 ? 1.330 -8.200 -0.418 1.00 91.94 86 ILE A N 1
ATOM 693 C CA . ILE A 1 86 ? 1.209 -7.127 0.570 1.00 91.94 86 ILE A CA 1
ATOM 694 C C . ILE A 1 86 ? 1.019 -7.767 1.939 1.00 91.94 86 ILE A C 1
ATOM 696 O O . ILE A 1 86 ? 0.066 -8.517 2.140 1.00 91.94 86 ILE A O 1
ATOM 700 N N . ASP A 1 87 ? 1.889 -7.426 2.881 1.00 91.50 87 ASP A N 1
ATOM 701 C CA . ASP A 1 87 ? 1.665 -7.677 4.302 1.00 91.50 87 ASP A CA 1
ATOM 702 C C . ASP A 1 87 ? 1.196 -6.378 4.965 1.00 91.50 87 ASP A C 1
ATOM 704 O O . ASP A 1 87 ? 1.899 -5.364 4.934 1.00 91.50 87 ASP A O 1
ATOM 708 N N . ALA A 1 88 ? -0.021 -6.389 5.507 1.00 90.88 88 ALA A N 1
ATOM 709 C CA . ALA A 1 88 ? -0.645 -5.224 6.115 1.00 90.88 88 ALA A CA 1
ATOM 710 C C . ALA A 1 88 ? -0.795 -5.432 7.621 1.00 90.88 88 ALA A C 1
ATOM 712 O O . ALA A 1 88 ? -1.457 -6.356 8.089 1.00 90.88 88 ALA A O 1
ATOM 713 N N . SER A 1 89 ? -0.235 -4.504 8.384 1.00 88.00 89 SER A N 1
ATOM 714 C CA . SER A 1 89 ? -0.323 -4.478 9.839 1.00 88.00 89 SER A CA 1
ATOM 715 C C . SER A 1 89 ? -0.872 -3.139 10.308 1.00 88.00 89 SER A C 1
ATOM 717 O O . SER A 1 89 ? -0.934 -2.160 9.560 1.00 88.00 89 SER A O 1
ATOM 719 N N . ALA A 1 90 ? -1.315 -3.095 11.559 1.00 86.94 90 ALA A N 1
ATOM 720 C CA . ALA A 1 90 ? -1.718 -1.850 12.179 1.00 86.94 90 ALA A CA 1
ATOM 721 C C . ALA A 1 90 ? -1.099 -1.734 13.562 1.00 86.94 90 ALA A C 1
ATOM 723 O O . ALA A 1 90 ? -1.182 -2.667 14.359 1.00 86.94 90 ALA A O 1
ATOM 724 N N . VAL A 1 91 ? -0.510 -0.576 13.830 1.00 84.62 91 VAL A N 1
ATOM 725 C CA . VAL A 1 91 ? 0.187 -0.283 15.078 1.00 84.62 91 VAL A CA 1
ATOM 726 C C . VAL A 1 91 ? -0.620 0.751 15.842 1.00 84.62 91 VAL A C 1
ATOM 728 O O . VAL A 1 91 ? -1.030 1.768 15.279 1.00 84.62 91 VAL A O 1
ATOM 731 N N . HIS A 1 92 ? -0.868 0.464 17.115 1.00 82.56 92 HIS A N 1
ATOM 732 C CA . HIS A 1 92 ? -1.417 1.428 18.055 1.00 82.56 92 HIS A CA 1
ATOM 733 C C . HIS A 1 92 ? -0.259 2.115 18.775 1.00 82.56 92 HIS A C 1
ATOM 735 O O . HIS A 1 92 ? 0.658 1.437 19.236 1.00 82.56 92 HIS A O 1
ATOM 741 N N . VAL A 1 93 ? -0.278 3.444 18.823 1.00 75.94 93 VAL A N 1
ATOM 742 C CA . VAL A 1 93 ? 0.727 4.214 19.559 1.00 75.94 93 VAL A CA 1
ATOM 743 C C . VAL A 1 93 ? 0.148 4.580 20.919 1.00 75.94 93 VAL A C 1
ATOM 745 O O . VAL A 1 93 ? -0.728 5.440 21.005 1.00 75.94 93 VAL A O 1
ATOM 748 N N . ASP A 1 94 ? 0.630 3.916 21.964 1.00 74.50 94 ASP A N 1
ATOM 749 C CA . ASP A 1 94 ? 0.291 4.232 23.351 1.00 74.50 94 ASP A CA 1
ATOM 750 C C . ASP A 1 94 ? 1.145 5.390 23.887 1.00 74.50 94 ASP A C 1
ATOM 752 O O . ASP A 1 94 ? 2.272 5.615 23.440 1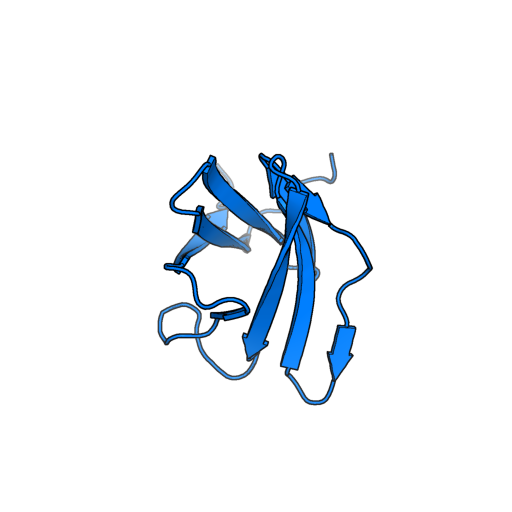.00 74.50 94 ASP A O 1
ATOM 756 N N . ASN A 1 95 ? 0.603 6.116 24.869 1.00 57.12 95 ASN A N 1
ATOM 757 C CA . ASN A 1 95 ? 1.389 7.023 25.704 1.00 57.12 95 ASN A CA 1
ATOM 758 C C . ASN A 1 95 ? 2.289 6.187 26.618 1.00 57.12 95 ASN A C 1
ATOM 760 O O . ASN A 1 95 ? 1.770 5.423 27.432 1.00 57.12 95 ASN A O 1
ATOM 764 N N . TRP A 1 96 ? 3.603 6.347 26.483 1.00 53.78 96 TRP A N 1
ATOM 765 C CA . TRP A 1 96 ? 4.583 5.871 27.460 1.00 53.78 96 TRP A CA 1
ATOM 766 C C . TRP A 1 96 ? 4.908 6.987 28.448 1.00 53.78 96 TRP A C 1
ATOM 768 O O . TRP A 1 96 ? 5.117 8.131 27.981 1.00 53.78 96 TRP A O 1
#

Radius of gyration: 13.25 Å; Cα contacts (8 Å, |Δi|>4): 195; chains: 1; bounding box: 31×25×40 Å

Organism: Acropora cervicornis (NCBI:txid6130)

Secondary structure (DSSP, 8-state):
-PPPPTTEEEEEEEEEETTTEEEEEEE-TT--EEEESEEE-SPPEEETTEEEEEEEETTS-EEEEEEETTS-TTTT-EEEES--EEEEEEEEE---

Nearest PDB structures (foldseek):
  4ok4-assembly1_A  TM=3.239E-01  e=2.347E+00  Saccharophagus degradans 2-40
  6k7l-assembly1_A  TM=4.588E-01  e=7.033E+00  Homo sapiens
  2il5-assembly1_A  TM=2.725E-01  e=3.048E+00  Staphylococcus aureus subsp. aureus USA300

pLDDT: mean 85.89, std 12.39, range [43.81, 97.38]

Foldseek 3Di:
DDDDDAQWKKKWKWWQDPVQGTKIWIATSVGDIDIDQWDWPDDWDDDPQKTWTWIQHVVGDIKIKIARNVDDQVPPRIAIVVGTDMDMDMDHHHDD

Solvent-accessible surface area (backbone atoms only — not comparable to full-atom values): 5611 Å² total; per-residue (Å²): 133,81,86,86,58,67,81,36,53,35,38,38,35,42,34,52,39,96,92,79,45,71,31,41,37,39,32,44,72,93,67,51,78,49,52,47,68,38,41,73,75,55,81,72,46,74,55,97,58,34,37,36,41,40,33,38,36,77,89,70,51,70,38,38,40,39,35,41,69,88,42,56,69,93,54,81,21,62,50,43,42,69,84,51,59,69,52,64,48,72,48,75,38,73,82,129